Protein AF-A0AAV4MDW7-F1 (afdb_monomer_lite)

Secondary structure (DSSP, 8-state):
--EEEEGGGEEEE--TTT-BTTTB----PPPPHHHH---EEE--SSSSSSPEEE-TT-HHHHHTTT----

Radius of gyration: 18.21 Å; chains: 1; bounding box: 31×29×49 Å

Sequence (70 aa):
GKKRCMRELGCFEITKDFFHPLYRPINFLPNDRSTINTKFLLYTKHQPKEPQIIHAIEPEEIRNSHRPCV

Organism: Caerostris extrusa (NCBI:txid172846)

Foldseek 3Di:
DDKDQAVPVGIDDQDCVQDDVPPRVDRDDDDHCVVVVDWDFDADPQRHPHTDTDDPVCVVSVVPPPDDDD

InterPro domains:
  IPR029058 Alpha/Beta hydrolase fold [G3DSA:3.40.50.1820] (1-68)

pLDDT: mean 89.42, std 7.41, range [59.41, 96.38]

Structure (mmCIF, N/CA/C/O backbone):
data_AF-A0AAV4MDW7-F1
#
_entry.id   AF-A0AAV4MDW7-F1
#
loop_
_atom_site.group_PDB
_atom_site.id
_atom_site.type_symbol
_atom_site.label_atom_id
_atom_site.label_alt_id
_atom_site.label_comp_id
_atom_site.label_asym_id
_atom_site.label_entity_id
_atom_site.label_seq_id
_atom_site.pdbx_PDB_ins_code
_atom_site.Cartn_x
_atom_site.Cartn_y
_atom_site.Cartn_z
_atom_site.occupancy
_atom_site.B_iso_or_equiv
_atom_site.auth_seq_id
_atom_site.auth_comp_id
_atom_site.auth_asym_id
_atom_site.auth_atom_id
_atom_site.pdbx_PDB_model_num
ATOM 1 N N . GLY A 1 1 ? 10.868 1.425 -21.245 1.00 66.19 1 GLY A N 1
ATOM 2 C CA . GLY A 1 1 ? 10.141 0.169 -21.544 1.00 66.19 1 GLY A CA 1
ATOM 3 C C . GLY A 1 1 ? 8.668 0.338 -21.219 1.00 66.19 1 GLY A C 1
ATOM 4 O O . GLY A 1 1 ? 8.210 1.472 -21.146 1.00 66.19 1 GLY A O 1
ATOM 5 N N . LYS A 1 2 ? 7.901 -0.746 -21.022 1.00 84.06 2 LYS A N 1
ATOM 6 C CA . LYS A 1 2 ? 6.522 -0.635 -20.503 1.00 84.06 2 LYS A CA 1
ATOM 7 C C . LYS A 1 2 ? 6.583 -0.191 -19.031 1.00 84.06 2 LYS A C 1
ATOM 9 O O . LYS A 1 2 ? 7.400 -0.713 -18.272 1.00 84.06 2 LYS A O 1
ATOM 14 N N . LYS A 1 3 ? 5.726 0.752 -18.635 1.00 90.81 3 LYS A N 1
ATOM 15 C CA . LYS A 1 3 ? 5.674 1.348 -17.289 1.00 90.81 3 LYS A CA 1
ATOM 16 C C . LYS A 1 3 ? 4.227 1.434 -16.802 1.00 90.81 3 LYS A C 1
ATOM 18 O O . LYS A 1 3 ? 3.324 1.656 -17.606 1.00 90.81 3 LYS A O 1
ATOM 23 N N . ARG A 1 4 ? 4.006 1.261 -15.498 1.00 91.69 4 ARG A N 1
ATOM 24 C CA . ARG A 1 4 ? 2.698 1.390 -14.838 1.00 91.69 4 ARG A CA 1
ATOM 25 C C . ARG A 1 4 ? 2.807 2.319 -13.641 1.00 91.69 4 ARG A C 1
ATOM 27 O O . ARG A 1 4 ? 3.607 2.067 -12.749 1.00 91.69 4 ARG A O 1
ATOM 34 N N . CYS A 1 5 ? 2.004 3.377 -13.628 1.00 92.62 5 CYS A N 1
ATOM 35 C CA . CYS A 1 5 ? 1.964 4.351 -12.542 1.00 92.62 5 CYS A CA 1
ATOM 36 C C . CYS A 1 5 ? 0.677 4.201 -11.736 1.00 92.62 5 CYS A C 1
ATOM 38 O O . CYS A 1 5 ? -0.407 4.116 -12.306 1.00 92.62 5 CYS A O 1
ATOM 40 N N . MET A 1 6 ? 0.804 4.186 -10.414 1.00 93.06 6 MET A N 1
ATOM 41 C CA . MET A 1 6 ? -0.293 4.042 -9.466 1.00 93.06 6 MET A CA 1
ATOM 42 C C . MET A 1 6 ? -0.197 5.179 -8.453 1.00 93.06 6 MET A C 1
ATOM 44 O O . MET A 1 6 ? 0.722 5.159 -7.647 1.00 93.06 6 MET A O 1
ATOM 48 N N . ARG A 1 7 ? -1.144 6.129 -8.480 1.00 87.31 7 ARG A N 1
ATOM 49 C CA . ARG A 1 7 ? -1.243 7.328 -7.607 1.00 87.31 7 ARG A CA 1
ATOM 50 C C . ARG A 1 7 ? -0.157 7.449 -6.518 1.00 87.31 7 ARG A C 1
ATOM 52 O O . ARG A 1 7 ? 0.950 7.864 -6.841 1.00 87.31 7 ARG A O 1
ATOM 59 N N . GLU A 1 8 ? -0.437 7.071 -5.267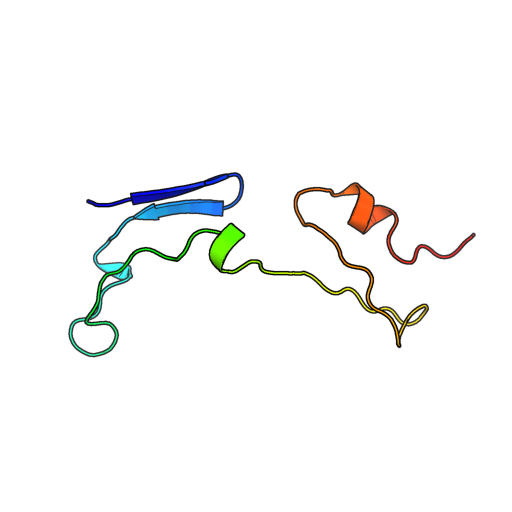 1.00 88.00 8 GLU A N 1
ATOM 60 C CA . GLU A 1 8 ? 0.526 7.250 -4.161 1.00 88.00 8 GLU A CA 1
ATOM 61 C C . GLU A 1 8 ? 1.725 6.277 -4.169 1.00 88.00 8 GLU A C 1
ATOM 63 O O . GLU A 1 8 ? 2.665 6.477 -3.410 1.00 88.00 8 GLU A O 1
ATOM 68 N N . LEU A 1 9 ? 1.722 5.224 -4.995 1.00 92.00 9 LEU A N 1
ATOM 69 C CA . LEU A 1 9 ? 2.801 4.219 -5.043 1.00 92.00 9 LEU A CA 1
ATOM 70 C C . LEU A 1 9 ? 3.884 4.549 -6.080 1.00 92.00 9 LEU A C 1
ATOM 72 O O . LEU A 1 9 ? 4.857 3.811 -6.221 1.00 92.00 9 LEU A O 1
ATOM 76 N N . GLY A 1 10 ? 3.713 5.634 -6.835 1.00 92.88 10 GLY A N 1
ATOM 77 C CA . GLY A 1 10 ? 4.632 6.007 -7.901 1.00 92.88 10 GLY A CA 1
ATOM 78 C C . GLY A 1 10 ? 4.508 5.087 -9.113 1.00 92.88 10 GLY A C 1
ATOM 79 O O . GLY A 1 10 ? 3.414 4.656 -9.483 1.00 92.88 10 GLY A O 1
ATOM 80 N N . CYS A 1 11 ? 5.627 4.828 -9.786 1.00 92.69 11 CYS A N 1
ATOM 81 C CA . CYS A 1 11 ? 5.630 4.071 -11.029 1.00 92.69 11 CYS A CA 1
ATOM 82 C C . CYS A 1 11 ? 6.586 2.886 -10.997 1.00 92.69 11 CYS A C 1
ATOM 84 O O . CYS A 1 11 ? 7.736 3.011 -10.592 1.00 92.69 11 CYS A O 1
ATOM 86 N N . PHE A 1 12 ? 6.117 1.776 -11.553 1.00 91.56 12 PHE A N 1
ATOM 87 C CA . PHE A 1 12 ? 6.880 0.562 -11.781 1.00 91.56 12 PHE A CA 1
ATOM 88 C C . PHE A 1 12 ? 7.265 0.489 -13.252 1.00 91.56 12 PHE A C 1
ATOM 90 O O . PHE A 1 12 ? 6.403 0.544 -14.135 1.00 91.56 12 PHE A O 1
ATOM 97 N N . GLU A 1 13 ? 8.558 0.376 -13.518 1.00 90.50 13 GLU A N 1
ATOM 98 C CA . GLU A 1 13 ? 9.091 0.146 -14.854 1.00 90.50 13 GLU A CA 1
ATOM 99 C C . GLU A 1 13 ? 9.715 -1.246 -14.930 1.00 90.50 13 GLU A C 1
ATOM 101 O O . GLU A 1 13 ? 10.305 -1.738 -13.971 1.00 90.50 13 GLU A O 1
ATOM 106 N N . ILE A 1 14 ? 9.577 -1.878 -16.094 1.00 85.88 14 ILE A N 1
ATOM 107 C CA . ILE A 1 14 ? 10.300 -3.099 -16.444 1.00 85.88 14 ILE A CA 1
ATOM 108 C C . ILE A 1 14 ? 11.792 -2.747 -16.559 1.00 85.88 14 ILE A C 1
ATOM 110 O O . ILE A 1 14 ? 12.254 -2.313 -17.616 1.00 85.88 14 ILE A O 1
ATOM 114 N N . THR A 1 15 ? 12.538 -2.916 -15.466 1.00 85.94 15 THR A N 1
ATOM 115 C CA . THR A 1 15 ? 14.006 -2.810 -15.439 1.00 85.94 15 THR A CA 1
ATOM 116 C C . THR A 1 15 ? 14.649 -4.197 -15.395 1.00 85.94 15 THR A C 1
ATOM 118 O O . THR A 1 15 ? 13.972 -5.217 -15.216 1.00 85.94 15 THR A O 1
ATOM 121 N N . LYS A 1 16 ? 15.975 -4.251 -15.581 1.00 84.50 16 LYS A N 1
ATOM 122 C CA . LYS A 1 16 ? 16.739 -5.497 -15.430 1.00 84.50 16 LYS A CA 1
ATOM 123 C C . LYS A 1 16 ? 16.790 -5.972 -13.976 1.00 84.50 16 LYS A C 1
ATOM 125 O O . LYS A 1 16 ? 16.947 -7.163 -13.766 1.00 84.50 16 LYS A O 1
ATOM 130 N N . ASP A 1 17 ? 16.587 -5.094 -12.996 1.00 86.06 17 ASP A N 1
ATOM 131 C CA . ASP A 1 17 ? 16.686 -5.435 -11.567 1.00 86.06 17 ASP A CA 1
ATOM 132 C C . ASP A 1 17 ? 15.551 -6.368 -11.115 1.00 86.06 17 ASP A C 1
ATOM 134 O O . ASP A 1 17 ? 15.731 -7.252 -10.272 1.00 86.06 17 ASP A O 1
ATOM 138 N N . PHE A 1 18 ? 14.370 -6.225 -11.723 1.00 87.00 18 PHE A N 1
ATOM 139 C CA . PHE A 1 18 ? 13.214 -7.084 -11.454 1.00 87.00 18 PHE A CA 1
ATOM 140 C C . PHE A 1 18 ? 13.263 -8.414 -12.217 1.00 87.00 18 PHE A C 1
ATOM 142 O O . PHE A 1 18 ? 12.586 -9.368 -11.832 1.00 87.00 18 PHE A O 1
ATOM 149 N N . PHE A 1 19 ? 14.113 -8.525 -13.238 1.00 89.62 19 PHE A N 1
ATOM 150 C CA . PHE A 1 19 ? 14.270 -9.719 -14.060 1.00 89.62 19 PHE A CA 1
ATOM 151 C C . PHE A 1 19 ? 15.494 -10.529 -13.642 1.00 89.62 19 PHE A C 1
ATOM 153 O O . PHE A 1 19 ? 16.581 -9.998 -13.453 1.00 89.62 19 PHE A O 1
ATOM 160 N N . HIS A 1 20 ? 15.339 -11.843 -13.542 1.00 89.94 20 HIS A N 1
ATOM 161 C CA . HIS A 1 20 ? 16.466 -12.740 -13.331 1.00 89.94 20 HIS A CA 1
ATOM 162 C C . HIS A 1 20 ? 16.292 -13.967 -14.229 1.00 89.94 20 HIS A C 1
ATOM 164 O O . HIS A 1 20 ? 15.318 -14.689 -14.031 1.00 89.94 20 HIS A O 1
ATOM 170 N N . PRO A 1 21 ? 17.226 -14.276 -15.150 1.00 90.50 21 PRO A N 1
ATOM 171 C CA . PRO A 1 21 ? 17.047 -15.346 -16.138 1.00 90.50 21 PRO A CA 1
ATOM 172 C C . PRO A 1 21 ? 16.675 -16.707 -15.538 1.00 90.50 21 PRO A C 1
ATOM 174 O O . PRO A 1 21 ? 15.892 -17.438 -16.127 1.00 90.50 21 PRO A O 1
ATOM 177 N N . LEU A 1 22 ? 17.219 -17.029 -14.358 1.00 93.81 22 LEU A N 1
ATOM 178 C CA . LEU A 1 22 ? 16.905 -18.267 -13.637 1.00 93.81 22 LEU A CA 1
ATOM 179 C C . LEU A 1 22 ? 15.705 -18.155 -12.670 1.00 93.81 22 LEU A C 1
ATOM 181 O O . LEU A 1 22 ? 14.787 -18.960 -12.747 1.00 93.81 22 LEU A O 1
ATOM 185 N N . TYR A 1 23 ? 15.690 -17.170 -11.761 1.00 93.56 23 TYR A N 1
ATOM 186 C CA . TYR A 1 23 ? 14.709 -17.107 -10.662 1.00 93.56 23 TYR A CA 1
ATOM 187 C C . TYR A 1 23 ? 13.466 -16.242 -10.936 1.00 93.56 23 TYR A C 1
ATOM 189 O O . TYR A 1 23 ? 12.454 -16.395 -10.259 1.00 93.56 23 TYR A O 1
ATOM 197 N N . ARG A 1 24 ? 13.533 -15.310 -11.897 1.00 90.44 24 ARG A N 1
ATOM 198 C CA . ARG A 1 24 ? 12.431 -14.418 -12.310 1.00 90.44 24 ARG A CA 1
ATOM 199 C C . ARG A 1 24 ? 12.463 -14.208 -13.836 1.00 90.44 24 ARG A C 1
ATOM 201 O O . ARG A 1 24 ? 12.716 -13.087 -14.288 1.00 90.44 24 ARG A O 1
ATOM 208 N N . PRO A 1 25 ? 12.261 -15.274 -14.638 1.00 90.56 25 PRO A N 1
ATOM 209 C CA . PRO A 1 25 ? 12.434 -15.244 -16.096 1.00 90.56 25 PRO A CA 1
ATOM 210 C C . PRO A 1 25 ? 11.307 -14.520 -16.843 1.00 90.56 25 PRO A C 1
ATOM 212 O O . PRO A 1 25 ? 11.357 -14.387 -18.062 1.00 90.56 25 PRO A O 1
ATOM 215 N N . ILE A 1 26 ? 10.270 -14.066 -16.140 1.00 89.50 26 ILE A N 1
ATOM 216 C CA . ILE A 1 26 ? 9.124 -13.384 -16.734 1.00 89.50 26 ILE A CA 1
ATOM 217 C C . ILE A 1 26 ? 9.088 -11.965 -16.184 1.00 89.50 26 ILE A C 1
ATOM 219 O O . ILE A 1 26 ? 8.897 -11.760 -14.987 1.00 89.50 26 ILE A O 1
ATOM 223 N N . ASN A 1 27 ? 9.273 -10.982 -17.066 1.00 86.69 27 ASN A N 1
ATOM 224 C CA . ASN A 1 27 ? 9.280 -9.574 -16.687 1.00 86.69 27 ASN A CA 1
ATOM 225 C C . ASN A 1 27 ? 7.913 -8.937 -16.968 1.00 86.69 27 ASN A C 1
ATOM 227 O O . ASN A 1 27 ? 7.682 -8.362 -18.035 1.00 86.69 27 ASN A O 1
ATOM 231 N N . PHE A 1 28 ? 6.989 -9.087 -16.019 1.00 89.50 28 PHE A N 1
ATOM 232 C CA . PHE A 1 28 ? 5.667 -8.469 -16.075 1.00 89.50 28 PHE A CA 1
ATOM 233 C C . PHE A 1 28 ? 5.533 -7.311 -15.095 1.00 89.50 28 PHE A C 1
ATOM 235 O O . PHE A 1 28 ? 6.108 -7.304 -14.009 1.00 89.50 28 PHE A O 1
ATOM 242 N N . LEU A 1 29 ? 4.724 -6.331 -15.494 1.00 91.88 29 LEU A N 1
ATOM 243 C CA . LEU A 1 29 ? 4.325 -5.247 -14.608 1.00 91.88 29 LEU A CA 1
ATOM 244 C C . LEU A 1 29 ? 3.357 -5.763 -13.538 1.00 91.88 29 LEU A C 1
ATOM 246 O O . LEU A 1 29 ? 2.569 -6.668 -13.819 1.00 91.88 29 LEU A O 1
ATOM 250 N N . PRO A 1 30 ? 3.361 -5.152 -12.343 1.00 92.31 30 PRO A N 1
ATOM 251 C CA . PRO A 1 30 ? 2.404 -5.489 -11.299 1.00 92.31 30 PRO A CA 1
ATOM 252 C C . PRO A 1 30 ? 0.962 -5.208 -11.741 1.00 92.31 30 PRO A C 1
ATOM 254 O O . PRO A 1 30 ? 0.705 -4.310 -12.549 1.00 92.31 30 PRO A O 1
ATOM 257 N N . ASN A 1 31 ? 0.008 -5.948 -11.177 1.00 93.44 31 ASN A N 1
ATOM 258 C CA . ASN A 1 31 ? -1.422 -5.690 -11.361 1.00 93.44 31 ASN A CA 1
ATOM 259 C C . ASN A 1 31 ? -1.826 -4.324 -10.784 1.00 93.44 31 ASN A C 1
ATOM 261 O O . ASN A 1 31 ? -1.160 -3.794 -9.897 1.00 93.44 31 ASN A O 1
ATOM 265 N N . ASP A 1 32 ? -2.915 -3.745 -11.293 1.00 92.25 32 ASP A N 1
ATOM 266 C CA . ASP A 1 32 ? -3.419 -2.461 -10.802 1.00 92.25 32 ASP A CA 1
ATOM 267 C C . ASP A 1 32 ? -3.969 -2.593 -9.370 1.00 92.25 32 ASP A C 1
ATOM 269 O O . ASP A 1 32 ? -4.426 -3.661 -8.954 1.00 92.25 32 ASP A O 1
ATOM 273 N N . ARG A 1 33 ? -3.947 -1.495 -8.598 1.00 91.69 33 ARG A N 1
ATOM 274 C CA . ARG A 1 33 ? -4.378 -1.500 -7.183 1.00 91.69 33 ARG A CA 1
ATOM 275 C C . ARG A 1 33 ? -5.815 -1.972 -7.004 1.00 91.69 33 ARG A C 1
ATOM 277 O O . ARG A 1 33 ? -6.094 -2.670 -6.039 1.00 91.69 33 ARG A O 1
ATOM 284 N N . SER A 1 34 ? -6.703 -1.622 -7.930 1.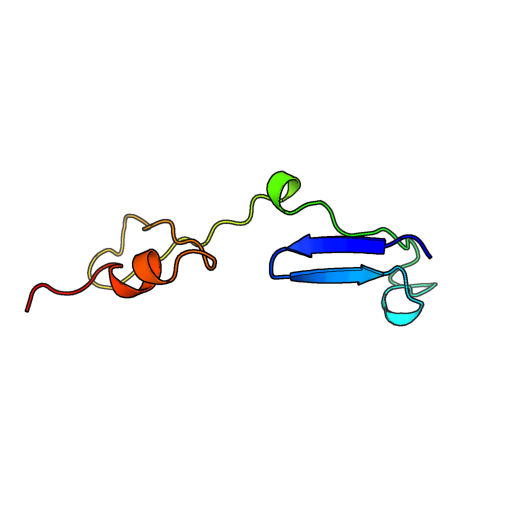00 92.06 34 SER A N 1
ATOM 285 C CA . SER A 1 34 ? -8.099 -2.070 -7.925 1.00 92.06 34 SER A CA 1
ATOM 286 C C . SER A 1 34 ? -8.236 -3.569 -8.192 1.00 92.06 34 SER A C 1
ATOM 288 O O . SER A 1 34 ? -9.147 -4.193 -7.661 1.00 92.06 34 SER A O 1
ATOM 290 N N . THR A 1 35 ? -7.326 -4.158 -8.973 1.00 95.19 35 THR A N 1
ATOM 291 C CA . THR A 1 35 ? -7.300 -5.601 -9.247 1.00 95.19 35 THR A CA 1
ATOM 292 C C . THR A 1 35 ? -6.834 -6.393 -8.030 1.00 95.19 35 THR A C 1
ATOM 294 O O . THR A 1 35 ? -7.402 -7.436 -7.731 1.00 95.19 35 THR A O 1
ATOM 297 N N . ILE A 1 36 ? -5.804 -5.909 -7.328 1.00 95.31 36 ILE A N 1
ATOM 298 C CA . ILE A 1 36 ? -5.294 -6.568 -6.114 1.00 95.31 36 ILE A CA 1
ATOM 299 C C . ILE A 1 36 ? -6.226 -6.306 -4.920 1.00 95.31 36 ILE A C 1
ATOM 301 O O . ILE A 1 36 ? -6.437 -7.193 -4.099 1.00 95.31 36 ILE A O 1
ATOM 305 N N . ASN A 1 37 ? -6.785 -5.094 -4.833 1.00 94.00 37 ASN A N 1
ATOM 306 C CA . ASN A 1 37 ? -7.706 -4.636 -3.793 1.00 94.00 37 ASN A CA 1
ATOM 307 C C . ASN A 1 37 ? -7.202 -4.903 -2.361 1.00 94.00 37 ASN A C 1
ATOM 309 O O . ASN A 1 37 ? -7.906 -5.480 -1.530 1.00 94.00 37 ASN A O 1
ATOM 313 N N . THR A 1 38 ? -5.952 -4.514 -2.083 1.00 94.94 38 THR A N 1
ATOM 314 C CA . THR A 1 38 ? -5.341 -4.641 -0.751 1.00 94.94 38 THR A CA 1
ATOM 315 C C . THR A 1 38 ? -6.148 -3.871 0.295 1.00 94.94 38 THR A C 1
ATOM 317 O O . THR A 1 38 ? -6.447 -2.694 0.098 1.00 94.94 38 THR A O 1
ATOM 320 N N . LYS A 1 39 ? -6.451 -4.517 1.428 1.00 95.44 39 LYS A N 1
ATOM 321 C CA . LYS A 1 39 ? -7.182 -3.930 2.562 1.00 95.44 39 LYS A CA 1
ATOM 322 C C . LYS A 1 39 ? -6.317 -3.93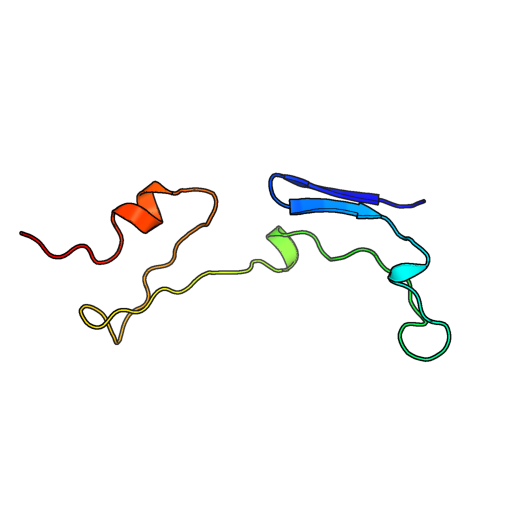9 3.818 1.00 95.44 39 LYS A C 1
ATOM 324 O O . LYS A 1 39 ? -5.639 -4.932 4.077 1.00 95.44 39 LYS A O 1
ATOM 329 N N . PHE A 1 40 ? -6.388 -2.876 4.615 1.00 95.38 40 PHE A N 1
ATOM 330 C CA . PHE A 1 40 ? -5.795 -2.843 5.951 1.00 95.38 40 PHE A CA 1
ATOM 331 C C . PHE A 1 40 ? -6.897 -3.068 6.985 1.00 95.38 40 PHE A C 1
ATOM 333 O O . PHE A 1 40 ? -7.829 -2.275 7.089 1.00 95.38 40 PHE A O 1
ATOM 340 N N . LEU A 1 41 ? -6.800 -4.177 7.715 1.00 96.38 41 LEU A N 1
ATOM 341 C CA . LEU A 1 41 ? -7.748 -4.570 8.754 1.00 96.38 41 LEU A CA 1
ATOM 342 C C . LEU A 1 41 ? -7.104 -4.314 10.117 1.00 96.38 41 LEU A C 1
ATOM 344 O O . LEU A 1 41 ? -6.210 -5.053 10.530 1.00 96.38 41 LEU A O 1
ATOM 348 N N . LEU A 1 42 ? -7.518 -3.243 10.789 1.00 95.38 42 LEU A N 1
ATOM 349 C CA . LEU A 1 42 ? -6.970 -2.856 12.082 1.00 95.38 42 LEU A CA 1
ATOM 350 C C . LEU A 1 42 ? -7.734 -3.535 13.218 1.00 95.38 42 LEU A C 1
ATOM 352 O O . LEU A 1 42 ? -8.940 -3.347 13.362 1.00 95.38 42 LEU A O 1
ATOM 356 N N . TYR A 1 43 ? -6.991 -4.235 14.071 1.00 94.94 43 TYR A N 1
ATOM 357 C CA . TYR A 1 43 ? -7.467 -4.788 15.335 1.00 94.94 43 TYR A CA 1
ATOM 358 C C . TYR A 1 43 ? -6.734 -4.121 16.492 1.00 94.94 43 TYR A C 1
ATOM 360 O O . TYR A 1 43 ? -5.537 -3.837 16.407 1.00 94.94 43 TYR A O 1
ATOM 368 N N . THR A 1 44 ? -7.439 -3.893 17.595 1.00 92.81 44 THR A N 1
ATOM 369 C CA . THR A 1 44 ? -6.855 -3.302 18.805 1.00 92.81 44 THR A CA 1
ATOM 370 C C . THR A 1 44 ? -7.269 -4.088 20.038 1.00 92.81 44 THR A C 1
ATOM 372 O O . THR A 1 44 ? -8.155 -4.937 19.987 1.00 92.81 44 THR A O 1
ATOM 375 N N . LYS A 1 45 ? -6.656 -3.788 21.188 1.00 91.88 45 LYS A N 1
ATOM 376 C CA . LYS A 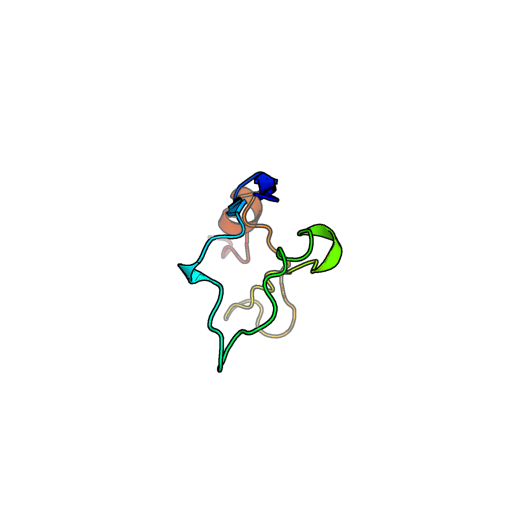1 45 ? -7.094 -4.365 22.468 1.00 91.88 45 LYS A CA 1
ATOM 377 C C . LYS A 1 45 ? -8.547 -3.999 22.803 1.00 91.88 45 LYS A C 1
ATOM 379 O O . LYS A 1 45 ? -9.230 -4.798 23.431 1.00 91.88 45 LYS A O 1
ATOM 384 N N . HIS A 1 46 ? -9.009 -2.818 22.381 1.00 89.81 46 HIS A N 1
ATOM 385 C CA . HIS A 1 46 ? -10.382 -2.353 22.604 1.00 89.81 46 HIS A CA 1
ATOM 386 C C . HIS A 1 46 ? -11.387 -3.024 21.665 1.00 89.81 46 HIS A C 1
ATOM 388 O O . HIS A 1 46 ? -12.526 -3.255 22.058 1.00 89.81 46 HIS A O 1
ATOM 394 N N . GLN A 1 47 ? -10.954 -3.389 20.457 1.00 90.94 47 GLN A N 1
ATOM 395 C CA . GLN A 1 47 ? -11.777 -4.092 19.480 1.00 90.94 47 GLN A CA 1
ATOM 396 C C . GLN A 1 47 ? -11.001 -5.276 18.875 1.00 90.94 47 GLN A C 1
ATOM 398 O O . GLN A 1 47 ? -10.435 -5.174 17.785 1.00 90.94 47 GLN A O 1
ATOM 403 N N . PRO A 1 48 ? -10.919 -6.407 19.603 1.00 94.12 48 PRO A N 1
ATOM 404 C CA . PRO A 1 48 ? -10.086 -7.538 19.199 1.00 94.12 48 PRO A CA 1
ATOM 405 C C . PRO A 1 48 ? -10.781 -8.501 18.228 1.00 94.12 48 PRO A C 1
ATOM 407 O O . PRO A 1 48 ? -10.108 -9.309 17.596 1.00 94.12 48 PRO A O 1
ATOM 410 N N . LYS A 1 49 ? -12.117 -8.460 18.140 1.00 95.69 49 LYS A N 1
ATOM 411 C CA . LYS A 1 49 ? -12.916 -9.415 17.351 1.00 95.69 49 LYS A CA 1
ATOM 412 C C . LYS A 1 49 ? -13.275 -8.896 15.962 1.00 95.69 49 LYS A C 1
ATOM 414 O O . LYS A 1 49 ? -13.252 -9.665 15.011 1.00 95.69 49 LYS A O 1
ATOM 419 N N . GLU A 1 50 ? -13.559 -7.603 15.855 1.00 95.25 50 GLU A N 1
ATOM 420 C CA . GLU A 1 50 ? -14.034 -6.979 14.620 1.00 95.25 50 GLU A CA 1
ATOM 421 C C . GLU A 1 50 ? -12.997 -5.989 14.085 1.00 95.25 50 GLU A C 1
ATOM 423 O O . GLU A 1 50 ? -12.586 -5.098 14.833 1.00 95.25 50 GLU A O 1
ATOM 428 N N . PRO A 1 51 ? -12.570 -6.098 12.817 1.00 94.50 51 PRO A N 1
ATOM 429 C CA . PRO A 1 51 ? -11.629 -5.150 12.247 1.00 94.50 51 PRO A CA 1
ATOM 430 C C . PRO A 1 51 ? -12.301 -3.824 11.907 1.00 94.50 51 PRO A C 1
ATOM 432 O O . PRO A 1 51 ? -13.410 -3.788 11.374 1.00 94.50 51 PRO A O 1
ATOM 435 N N . GLN A 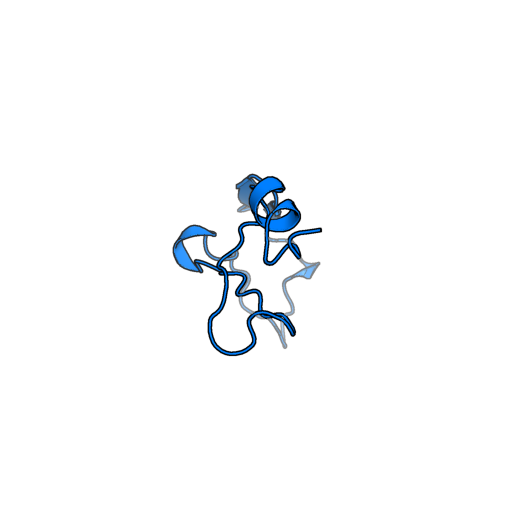1 52 ? -11.558 -2.735 12.072 1.00 93.88 52 GLN A N 1
ATOM 436 C CA . GLN A 1 52 ? -11.833 -1.503 11.341 1.00 93.88 52 GLN A CA 1
ATOM 437 C C . GLN A 1 52 ? -11.037 -1.523 10.032 1.00 93.88 52 GLN A C 1
ATOM 439 O O . GLN A 1 52 ? -9.814 -1.683 10.048 1.00 93.88 52 GLN A O 1
ATOM 444 N N . ILE A 1 53 ? -11.720 -1.371 8.895 1.00 94.94 53 ILE A N 1
ATOM 445 C CA . ILE A 1 53 ? -11.045 -1.166 7.608 1.00 94.94 53 ILE A CA 1
ATOM 446 C C . ILE A 1 53 ? -10.500 0.259 7.599 1.00 94.94 53 ILE A C 1
ATOM 448 O O . ILE A 1 53 ? -11.251 1.195 7.858 1.00 94.94 53 ILE A O 1
ATOM 452 N N . ILE A 1 54 ? -9.208 0.402 7.314 1.00 95.12 54 ILE A N 1
ATOM 453 C CA . ILE A 1 54 ? -8.554 1.704 7.169 1.00 95.12 54 ILE A CA 1
ATOM 454 C C . ILE A 1 54 ? -7.862 1.814 5.808 1.00 95.12 54 ILE A C 1
ATOM 456 O O . ILE A 1 54 ? -7.364 0.831 5.249 1.00 95.12 54 ILE A O 1
ATOM 460 N N . HIS A 1 55 ? -7.785 3.028 5.288 1.00 93.62 55 HIS A N 1
ATOM 461 C CA . HIS A 1 55 ? -7.165 3.367 4.022 1.00 93.62 55 HIS A CA 1
ATOM 462 C C . HIS A 1 55 ? -5.999 4.316 4.272 1.00 93.62 55 HIS A C 1
ATOM 464 O O . HIS A 1 55 ? -6.139 5.376 4.874 1.00 93.62 55 HIS A O 1
ATOM 470 N N . ALA A 1 56 ? -4.826 3.971 3.740 1.00 88.69 56 ALA A N 1
ATOM 471 C CA . ALA A 1 56 ? -3.628 4.805 3.876 1.00 88.69 56 ALA A CA 1
ATOM 472 C C . ALA A 1 56 ? -3.785 6.215 3.264 1.00 88.69 56 ALA A C 1
ATOM 474 O O . ALA A 1 56 ? -3.035 7.123 3.607 1.00 88.69 56 ALA A O 1
ATOM 475 N N . ILE A 1 57 ? -4.754 6.386 2.359 1.00 89.12 57 ILE A N 1
ATOM 476 C CA . ILE A 1 57 ? -5.067 7.646 1.668 1.00 89.12 57 ILE A CA 1
ATOM 477 C C . ILE A 1 57 ? -5.873 8.591 2.567 1.00 89.12 57 ILE A C 1
ATOM 479 O O . ILE A 1 57 ? -5.882 9.795 2.328 1.00 89.12 57 ILE A O 1
ATOM 483 N N . GLU A 1 58 ? -6.516 8.066 3.612 1.00 91.81 58 GLU A N 1
ATOM 484 C CA . GLU A 1 58 ? -7.413 8.809 4.493 1.00 91.81 58 GLU A CA 1
ATOM 485 C C . GLU A 1 58 ? -6.860 8.807 5.929 1.00 91.81 58 GLU A C 1
ATOM 487 O O . GLU A 1 58 ? -7.274 8.009 6.769 1.00 91.81 58 GLU A O 1
ATOM 492 N N . PRO A 1 59 ? -5.914 9.709 6.269 1.00 90.12 59 PRO A N 1
ATOM 493 C CA . PRO A 1 59 ? -5.263 9.713 7.581 1.00 90.12 59 PRO A CA 1
ATOM 494 C C . PRO A 1 59 ? -6.224 9.922 8.760 1.00 90.12 59 PRO A C 1
ATOM 496 O O . PRO A 1 59 ? -5.886 9.572 9.891 1.00 90.12 59 PRO A O 1
ATOM 499 N N . GLU A 1 60 ? -7.404 10.498 8.512 1.00 90.88 60 GLU A N 1
ATOM 500 C CA . GLU A 1 60 ? -8.460 10.632 9.519 1.00 90.88 60 GLU A CA 1
ATOM 501 C C . GLU A 1 60 ? -9.028 9.278 9.951 1.00 90.88 60 GLU A C 1
ATOM 503 O O . GLU A 1 60 ? -9.334 9.108 11.131 1.00 90.88 60 GLU A O 1
ATOM 508 N N . GLU A 1 61 ? -9.115 8.291 9.052 1.00 90.50 61 GLU A N 1
ATOM 509 C CA . GLU A 1 61 ? -9.560 6.942 9.423 1.00 90.50 61 GLU A CA 1
ATOM 510 C C . GLU A 1 61 ? -8.606 6.323 10.446 1.00 90.50 61 GLU A C 1
ATOM 512 O O . GLU A 1 61 ? -9.045 5.680 11.396 1.00 90.50 61 GLU A O 1
ATOM 517 N N . ILE A 1 62 ? -7.303 6.584 10.303 1.00 91.44 62 ILE A N 1
ATOM 518 C CA . ILE A 1 62 ? -6.276 6.141 11.249 1.00 91.44 62 ILE A CA 1
ATOM 519 C C . ILE A 1 62 ? -6.394 6.917 12.565 1.00 91.44 62 ILE A C 1
ATOM 521 O O . ILE A 1 62 ? -6.457 6.303 13.629 1.00 91.44 62 ILE A O 1
ATOM 525 N N . ARG A 1 63 ? -6.458 8.257 12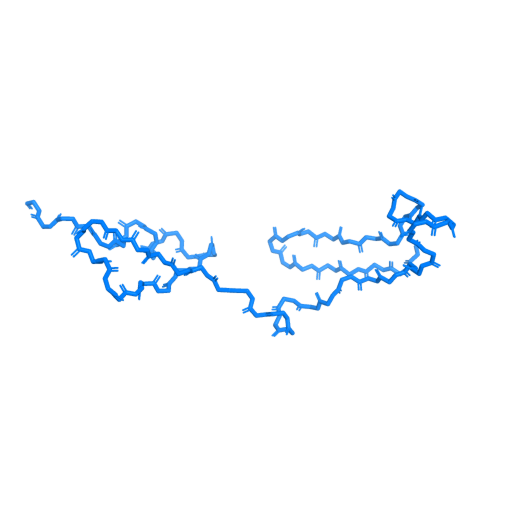.513 1.00 90.25 63 ARG A N 1
ATOM 526 C CA . ARG A 1 63 ? -6.537 9.119 13.712 1.00 90.25 63 ARG A CA 1
ATOM 527 C C . ARG A 1 63 ? -7.743 8.819 14.593 1.00 90.25 63 ARG A C 1
ATOM 529 O O . ARG A 1 63 ? -7.644 8.910 15.815 1.00 90.25 63 ARG A O 1
ATOM 536 N N . ASN A 1 64 ? -8.866 8.485 13.970 1.00 88.38 64 ASN A N 1
ATOM 537 C CA . ASN A 1 64 ? -10.119 8.231 14.667 1.00 88.38 64 ASN A CA 1
ATOM 538 C C . ASN A 1 64 ? -10.336 6.742 14.966 1.00 88.38 64 ASN A C 1
ATOM 540 O O . ASN A 1 64 ? -11.311 6.393 15.630 1.00 88.38 64 ASN A O 1
ATOM 544 N N . SER A 1 65 ? -9.433 5.860 14.519 1.00 86.06 65 SER A N 1
ATOM 545 C CA . SER A 1 65 ? -9.584 4.423 14.731 1.00 86.06 65 SER A CA 1
ATOM 546 C C . SER A 1 65 ? -9.432 4.022 16.195 1.00 86.06 65 SER A C 1
ATOM 548 O O . SER A 1 65 ? -8.417 4.306 16.831 1.00 86.06 65 SER A O 1
ATOM 550 N N . HIS A 1 66 ? -10.456 3.348 16.729 1.00 79.75 66 HIS A N 1
ATOM 551 C CA . HIS A 1 66 ? -10.494 2.796 18.092 1.00 79.75 66 HIS A CA 1
ATOM 552 C C . HIS A 1 66 ? -9.972 3.744 19.190 1.00 79.75 66 HIS A C 1
ATOM 554 O O . HIS A 1 66 ? -9.357 3.297 20.164 1.00 79.75 66 HIS A O 1
ATOM 560 N N . ARG A 1 67 ? -10.193 5.056 19.029 1.00 73.56 67 ARG A N 1
ATOM 561 C CA . ARG A 1 67 ? -9.748 6.064 19.990 1.00 73.56 67 ARG A CA 1
ATOM 562 C C . ARG A 1 67 ? -10.514 5.869 21.304 1.00 73.56 67 ARG A C 1
ATOM 564 O O . ARG A 1 67 ? -11.745 5.878 21.275 1.00 73.56 67 ARG A O 1
ATOM 571 N N . PRO A 1 68 ? -9.831 5.709 22.451 1.00 65.56 68 PRO A N 1
ATOM 572 C CA . PRO A 1 68 ? -10.508 5.682 23.738 1.00 65.56 68 PRO A CA 1
ATOM 573 C C . PRO A 1 68 ? -11.237 7.012 23.948 1.00 65.56 68 PRO A C 1
ATOM 575 O O . PRO A 1 68 ? -10.632 8.072 23.764 1.00 65.56 68 PRO A O 1
ATOM 578 N N . CYS A 1 69 ? -12.515 6.966 24.323 1.00 63.94 69 CYS A N 1
ATOM 579 C CA . CYS A 1 69 ? -13.203 8.140 24.850 1.00 63.94 69 CYS A CA 1
ATOM 580 C C . CYS A 1 69 ? -12.497 8.529 26.158 1.00 63.94 69 CYS A C 1
ATOM 582 O O . CYS A 1 69 ? -12.537 7.758 27.119 1.00 63.94 69 CYS A O 1
ATOM 584 N N . VAL A 1 70 ? -11.804 9.668 26.155 1.00 59.41 70 VAL A N 1
ATOM 585 C CA . VAL A 1 70 ? -11.213 10.309 27.340 1.00 59.41 70 VAL A CA 1
ATOM 586 C C . VAL A 1 70 ? -12.043 11.511 27.741 1.00 59.41 70 VAL A C 1
ATOM 588 O O . VAL A 1 70 ? -12.547 12.192 26.818 1.00 59.41 70 VAL A O 1
#